Protein AF-A0A1A8BIR7-F1 (afdb_monomer_lite)

Secondary structure (DSSP, 8-state):
-HHHHH-SSS--STTHHHHHHHIIIIISPPPTTS-HHHHHHHHHHHHHHHHHH--HHHHHHHHHHHHT-TTTTTTTS-TTTHHHHHHHHHHHHHHHHHHHTTS---------PPP-----HHHHHHHHS---------HHHHHHHHHHHHTTSPPPPTTS-HHHHHHHHTTT-TTGGG-

InterPro domains:
  IPR012337 Ribonuclease H-like superfamily [SSF53098] (5-177)
  IPR052717 Vacuolar processing and transposase activity regulators [PTHR46169] (2-178)

pLDDT: mean 80.42, std 17.2, range [31.8, 95.0]

Foldseek 3Di:
DCVQQPDPPADNLLCLLVVLVCLVPPVLPDDPPDDPVSVVVSVVVNVVSCVVQVDPVSLLVNCLSNCLQLQHNCPRPDPVCNVVSLVVLLVVLVVLVVVVVVPPDDDDDDDDDDDDDDDDPVVVCVVPDDPPPPPPDDPSVVLVVLSVVSSPDHRDDPPDGSLVVLVVCCVSRVSSSSD

Organism: Nothobranchius kadleci (NCBI:txid1051664)

Sequence (179 aa):
FTDALSGESYVSVSCIKPVLHLFKTSLLLPEEEDLELTKTIKANIMRYLESKYCDLEKEELLDMATLLDPRFHTTYIDASKLEVVKKRAVSEISALCNSTTEEAGPSAVQENTPPKKKMTLGAFFKKSAPSTMLHPQSEKTKIETELATYLLIPDIEPDTDPLEWWKLHQPNFPRLSLL

Radius of gyration: 23.3 Å; chains: 1; bounding box: 59×42×69 Å

Structure (mmCIF, N/CA/C/O backbone):
data_AF-A0A1A8BIR7-F1
#
_entry.id   AF-A0A1A8BIR7-F1
#
loop_
_atom_site.group_PDB
_atom_site.id
_atom_site.type_symbol
_atom_site.label_atom_id
_atom_site.label_alt_id
_atom_site.label_comp_id
_atom_site.label_asym_id
_atom_site.label_entity_id
_atom_site.label_seq_id
_atom_site.pdbx_PDB_ins_code
_atom_site.Cartn_x
_atom_site.Cartn_y
_atom_site.Cartn_z
_atom_site.occupancy
_atom_site.B_iso_or_equiv
_atom_site.auth_seq_id
_atom_site.auth_comp_id
_atom_site.auth_asym_id
_atom_site.auth_atom_id
_atom_site.pdbx_PDB_model_num
ATOM 1 N N . PHE A 1 1 ? -7.927 -12.612 11.962 1.00 54.22 1 PHE A N 1
ATOM 2 C CA . PHE A 1 1 ? -7.306 -11.295 11.697 1.00 54.22 1 PHE A CA 1
ATOM 3 C C . PHE A 1 1 ? -5.855 -11.263 12.159 1.00 54.22 1 PHE A C 1
ATOM 5 O O . PHE A 1 1 ? -4.993 -10.969 11.350 1.00 54.22 1 PHE A O 1
ATOM 12 N N . THR A 1 2 ? -5.566 -11.614 13.418 1.00 62.00 2 THR A N 1
ATOM 13 C CA . THR A 1 2 ? -4.187 -11.743 13.923 1.00 62.00 2 THR A CA 1
ATOM 14 C C . THR A 1 2 ? -3.410 -12.827 13.189 1.00 62.00 2 THR A C 1
ATOM 16 O O . THR A 1 2 ? -2.327 -12.538 12.708 1.00 62.00 2 THR A O 1
ATOM 19 N N . ASP A 1 3 ? -4.005 -14.004 12.976 1.00 66.06 3 ASP A N 1
ATOM 20 C CA . ASP A 1 3 ? -3.345 -15.090 12.237 1.00 66.06 3 ASP A CA 1
ATOM 21 C C . ASP A 1 3 ? -2.984 -14.644 10.823 1.00 66.06 3 ASP A C 1
ATOM 23 O O . ASP A 1 3 ? -1.844 -14.806 10.418 1.00 66.06 3 ASP A O 1
ATOM 27 N N . ALA A 1 4 ? -3.915 -13.949 10.155 1.00 62.03 4 ALA A N 1
ATOM 28 C CA . ALA A 1 4 ? -3.742 -13.344 8.837 1.00 62.03 4 ALA A CA 1
ATOM 29 C C . ALA A 1 4 ? -2.711 -12.195 8.794 1.00 62.03 4 ALA A C 1
ATOM 31 O O . ALA A 1 4 ? -2.244 -11.866 7.719 1.00 62.03 4 ALA A O 1
ATOM 32 N N . LEU A 1 5 ? -2.295 -11.602 9.915 1.00 62.22 5 LEU A N 1
ATOM 33 C CA . LEU A 1 5 ? -1.220 -10.593 9.959 1.00 62.22 5 LEU A CA 1
ATOM 34 C C . LEU A 1 5 ? 0.091 -11.144 10.545 1.00 62.22 5 LEU A C 1
ATOM 36 O O . LEU A 1 5 ? 1.115 -10.473 10.476 1.00 62.22 5 LEU A O 1
ATOM 40 N N . SER A 1 6 ? 0.061 -12.338 11.140 1.00 67.19 6 SER A N 1
ATOM 41 C CA . SER A 1 6 ? 1.196 -12.979 11.819 1.00 67.19 6 SER A CA 1
ATOM 42 C C . SER A 1 6 ? 1.789 -14.162 11.052 1.00 67.19 6 SER A C 1
ATOM 44 O O . SER A 1 6 ? 2.752 -14.759 11.525 1.00 67.19 6 SER A O 1
ATOM 46 N N . GLY A 1 7 ? 1.244 -14.509 9.886 1.00 60.28 7 GLY A N 1
ATOM 47 C CA . GLY A 1 7 ? 1.852 -15.483 8.990 1.00 60.28 7 GLY A CA 1
ATOM 48 C C . GLY A 1 7 ? 3.116 -14.947 8.318 1.00 60.28 7 GLY A C 1
ATOM 49 O O . GLY A 1 7 ? 3.174 -13.797 7.887 1.00 60.28 7 GLY A O 1
ATOM 50 N N . GLU A 1 8 ? 4.121 -15.814 8.223 1.00 64.25 8 GLU A N 1
ATOM 51 C CA . GLU A 1 8 ? 5.370 -15.592 7.480 1.00 64.25 8 GLU A CA 1
ATOM 52 C C . GLU A 1 8 ? 5.302 -16.120 6.035 1.00 64.25 8 GLU A C 1
ATOM 54 O O . GLU A 1 8 ? 6.197 -15.869 5.234 1.00 64.25 8 GLU A O 1
ATOM 59 N N . SER A 1 9 ? 4.238 -16.856 5.694 1.00 62.56 9 SER A N 1
ATOM 60 C CA . SER A 1 9 ? 4.058 -17.513 4.395 1.00 62.56 9 SER A CA 1
ATOM 61 C C . SER A 1 9 ? 3.421 -16.631 3.318 1.00 62.56 9 SER A C 1
ATOM 63 O O . SER A 1 9 ? 3.275 -17.085 2.187 1.00 62.56 9 SER A O 1
ATOM 65 N N . TYR A 1 10 ? 3.029 -15.400 3.645 1.00 66.00 10 TYR A N 1
ATOM 66 C CA . TYR A 1 10 ? 2.422 -14.446 2.714 1.00 66.00 10 TYR A CA 1
ATOM 67 C C . TYR A 1 10 ? 2.732 -13.003 3.148 1.00 66.00 10 TYR A C 1
ATOM 69 O O . TYR A 1 10 ? 3.116 -12.742 4.290 1.00 66.00 10 TYR A O 1
ATOM 77 N N . VAL A 1 11 ? 2.567 -12.042 2.237 1.00 73.38 11 VAL A N 1
ATOM 78 C CA . VAL A 1 11 ? 2.920 -10.634 2.487 1.00 73.38 11 VAL A CA 1
ATOM 79 C C . VAL A 1 11 ? 1.912 -9.978 3.433 1.00 73.38 11 VAL A C 1
ATOM 81 O O . VAL A 1 11 ? 0.746 -9.785 3.088 1.00 73.38 11 VAL A O 1
ATOM 84 N N . SER A 1 12 ? 2.376 -9.617 4.631 1.00 80.38 12 SER A N 1
ATOM 85 C CA . SER A 1 12 ? 1.551 -9.029 5.697 1.00 80.38 12 SER A CA 1
ATOM 86 C C . SER A 1 12 ? 1.773 -7.526 5.903 1.00 80.38 12 SER A C 1
ATOM 88 O O . SER A 1 12 ? 0.871 -6.834 6.375 1.00 80.38 12 SER A O 1
ATOM 90 N N . VAL A 1 13 ? 2.943 -6.995 5.528 1.00 87.69 13 VAL A N 1
ATOM 91 C CA . VAL A 1 13 ? 3.321 -5.594 5.793 1.00 87.69 13 VAL A CA 1
ATOM 92 C C . VAL A 1 13 ? 2.475 -4.606 4.982 1.00 87.69 13 VAL A C 1
ATOM 94 O O . VAL A 1 13 ? 1.995 -3.617 5.536 1.00 87.69 13 VAL A O 1
ATOM 97 N N . SER A 1 14 ? 2.220 -4.893 3.704 1.00 89.88 14 SER A N 1
ATOM 98 C CA . SER A 1 14 ? 1.383 -4.063 2.824 1.00 89.88 14 SER A CA 1
ATOM 99 C C . SER A 1 14 ? -0.081 -3.990 3.276 1.00 89.88 14 SER A C 1
ATOM 101 O O . SER A 1 14 ? -0.755 -2.989 3.046 1.00 89.88 14 SER A O 1
ATOM 103 N N . CYS A 1 15 ? -0.572 -5.007 3.992 1.00 89.06 15 CYS A N 1
ATOM 104 C CA . CYS A 1 15 ? -1.937 -5.053 4.516 1.00 89.06 15 CYS A CA 1
ATOM 105 C C . CYS A 1 15 ? -2.160 -4.106 5.706 1.00 89.06 15 CYS A C 1
ATOM 107 O O . CYS A 1 15 ? -3.304 -3.818 6.056 1.00 89.06 15 CYS A O 1
ATOM 109 N N . ILE A 1 16 ? -1.098 -3.597 6.342 1.00 90.19 16 ILE A N 1
ATOM 110 C CA . ILE A 1 16 ? -1.221 -2.787 7.561 1.00 90.19 16 ILE A CA 1
ATOM 111 C C . ILE A 1 16 ? -1.977 -1.479 7.288 1.00 90.19 16 ILE A C 1
ATOM 113 O O . ILE A 1 16 ? -2.861 -1.131 8.071 1.00 90.19 16 ILE A O 1
ATOM 117 N N . LYS A 1 17 ? -1.702 -0.764 6.186 1.00 91.25 17 LYS A N 1
ATOM 118 C CA . LYS A 1 17 ? -2.423 0.486 5.869 1.00 91.25 17 LYS A CA 1
ATOM 119 C C . LYS A 1 17 ? -3.909 0.262 5.554 1.00 91.25 17 LYS A C 1
ATOM 121 O O . LYS A 1 17 ? -4.718 0.962 6.167 1.00 91.25 17 LYS A O 1
ATOM 126 N N . PRO A 1 18 ? -4.300 -0.702 4.694 1.00 90.69 18 PRO A N 1
ATOM 127 C CA . PRO A 1 18 ? -5.703 -1.070 4.509 1.00 90.69 18 PRO A CA 1
ATOM 128 C C . PRO A 1 18 ? -6.415 -1.407 5.824 1.00 90.69 18 PRO A C 1
ATOM 130 O O . PRO A 1 18 ? -7.524 -0.937 6.069 1.00 90.69 18 PRO A O 1
ATOM 133 N N . VAL A 1 19 ? -5.766 -2.171 6.710 1.00 90.00 19 VAL A N 1
ATOM 134 C CA . VAL A 1 19 ? -6.339 -2.555 8.010 1.00 90.00 19 VAL A CA 1
ATOM 135 C C . VAL A 1 19 ? -6.505 -1.349 8.928 1.00 90.00 19 VAL A C 1
ATOM 137 O O . VAL A 1 19 ? -7.562 -1.182 9.537 1.00 90.00 19 VAL A O 1
ATOM 140 N N . LEU A 1 20 ? -5.492 -0.483 9.013 1.00 89.88 20 LEU A N 1
ATOM 141 C CA . LEU A 1 20 ? -5.595 0.760 9.773 1.00 89.88 20 LEU A CA 1
ATOM 142 C C . LEU A 1 20 ? -6.729 1.625 9.230 1.00 89.88 20 LEU A C 1
ATOM 144 O O . LEU A 1 20 ? -7.529 2.115 10.021 1.00 89.88 20 LEU A O 1
ATOM 148 N N . HIS A 1 21 ? -6.838 1.769 7.907 1.00 90.81 21 HIS A N 1
ATOM 149 C CA . HIS A 1 21 ? -7.928 2.497 7.266 1.00 90.81 21 HIS A CA 1
ATOM 150 C C . HIS A 1 21 ? -9.296 1.908 7.632 1.00 90.81 21 HIS A C 1
ATOM 152 O O . HIS A 1 21 ? -10.154 2.651 8.096 1.00 90.81 21 HIS A O 1
ATOM 158 N N . LEU A 1 22 ? -9.474 0.587 7.520 1.00 90.38 22 LEU A N 1
ATOM 159 C CA . LEU A 1 22 ? -10.709 -0.113 7.895 1.00 90.38 22 LEU A CA 1
ATOM 160 C C . LEU A 1 22 ? -11.092 0.128 9.363 1.00 90.38 22 LEU A C 1
ATOM 162 O O . LEU A 1 22 ? -12.265 0.327 9.690 1.00 90.38 22 LEU A O 1
ATOM 166 N N . PHE A 1 23 ? -10.104 0.135 10.259 1.00 88.88 23 PHE A N 1
ATOM 167 C CA . PHE A 1 23 ? -10.320 0.476 11.661 1.00 88.88 23 PHE A CA 1
ATOM 168 C C . PHE A 1 23 ? -10.747 1.933 11.830 1.00 88.88 23 PHE A C 1
ATOM 170 O O . PHE A 1 23 ? -11.691 2.181 12.576 1.00 88.88 23 PHE A O 1
ATOM 177 N N . LYS A 1 24 ? -10.129 2.878 11.106 1.00 87.31 24 LYS A N 1
ATOM 178 C CA . LYS A 1 24 ? -10.490 4.304 11.174 1.00 87.31 24 LYS A CA 1
ATOM 179 C C . LYS A 1 24 ? -11.909 4.576 10.664 1.00 87.31 24 LYS A C 1
ATOM 181 O O . LYS A 1 24 ? -12.597 5.416 11.234 1.00 87.31 24 LYS A O 1
ATOM 186 N N . THR A 1 25 ? -12.313 3.936 9.565 1.00 87.06 25 THR A N 1
ATOM 187 C CA . THR A 1 25 ? -13.509 4.333 8.799 1.00 87.06 25 THR A CA 1
ATOM 188 C C . THR A 1 25 ? -14.742 3.488 9.064 1.00 87.06 25 THR A C 1
ATOM 190 O O . THR A 1 25 ? -15.844 3.946 8.780 1.00 87.06 25 THR A O 1
ATOM 193 N N . SER A 1 26 ? -14.584 2.278 9.599 1.00 85.75 26 SER A N 1
ATOM 194 C CA . SER A 1 26 ? -15.706 1.365 9.813 1.00 85.75 26 SER A CA 1
ATOM 195 C C . SER A 1 26 ? -15.709 0.784 11.223 1.00 85.75 26 SER A C 1
ATOM 197 O O . SER A 1 26 ? -16.631 1.041 11.987 1.00 85.75 26 SER A O 1
ATOM 199 N N . LEU A 1 27 ? -14.671 0.040 11.615 1.00 86.00 27 LEU A N 1
ATOM 200 C CA . LEU A 1 27 ? -14.763 -0.807 12.814 1.00 86.00 27 LEU A CA 1
ATOM 201 C C . LEU A 1 27 ? -14.652 -0.043 14.143 1.00 86.00 27 LEU A C 1
ATOM 203 O O . LEU A 1 27 ? -15.295 -0.420 15.123 1.00 86.00 27 LEU A O 1
ATOM 207 N N . LEU A 1 28 ? -13.829 1.008 14.201 1.00 85.38 28 LEU A N 1
ATOM 208 C CA . LEU A 1 28 ? -13.633 1.821 15.409 1.00 85.38 28 LEU A CA 1
ATOM 209 C C . LEU A 1 28 ? -14.260 3.211 15.291 1.00 85.38 28 LEU A C 1
ATOM 211 O O . LEU A 1 28 ? -14.032 4.045 16.168 1.00 85.38 28 LEU A O 1
ATOM 215 N N . LEU A 1 29 ? -15.056 3.460 14.249 1.00 84.69 29 LEU A N 1
ATOM 216 C CA . LEU A 1 29 ? -15.827 4.689 14.153 1.00 84.69 29 LEU A CA 1
ATOM 217 C C . LEU A 1 29 ? -16.918 4.659 15.242 1.00 84.69 29 LEU A C 1
ATOM 219 O O . LEU A 1 29 ? -17.675 3.684 15.314 1.00 84.69 29 LEU A O 1
ATOM 223 N N . PRO A 1 30 ? -16.971 5.652 16.148 1.00 81.75 30 PRO A N 1
ATOM 224 C CA . PRO A 1 30 ? -18.053 5.749 17.119 1.00 81.75 30 PRO A CA 1
ATOM 225 C C . PRO A 1 30 ? -19.374 6.018 16.392 1.00 81.75 30 PRO A C 1
ATOM 227 O O . PRO A 1 30 ? -19.473 6.991 15.648 1.00 81.75 30 PRO A O 1
ATOM 230 N N . GLU A 1 31 ? -20.370 5.168 16.613 1.00 84.56 31 GLU A N 1
ATOM 231 C CA . GLU A 1 31 ? -21.720 5.321 16.061 1.00 84.56 31 GLU A CA 1
ATOM 232 C C . GLU A 1 31 ? -22.621 6.039 17.078 1.00 84.56 31 GLU A C 1
ATOM 234 O O . GLU A 1 31 ? -22.313 6.084 18.276 1.00 84.56 31 GLU A O 1
ATOM 239 N N . GLU A 1 32 ? -23.725 6.649 16.633 1.00 79.50 32 GLU A N 1
ATOM 240 C CA . GLU A 1 32 ? -24.620 7.365 17.557 1.00 79.50 32 GLU A CA 1
ATOM 241 C C . GLU A 1 32 ? -25.292 6.407 18.548 1.00 79.50 32 GLU A C 1
ATOM 243 O O . GLU A 1 32 ? -25.491 6.760 19.713 1.00 79.50 32 GLU A O 1
ATOM 248 N N . GLU A 1 33 ? -25.553 5.175 18.111 1.00 85.31 33 GLU A N 1
ATOM 249 C CA . GLU A 1 33 ? -26.151 4.098 18.895 1.00 85.31 33 GLU A CA 1
ATOM 250 C C . GLU A 1 33 ? -25.186 3.471 19.916 1.00 85.31 33 GLU A C 1
ATOM 252 O O . GLU A 1 33 ? -25.615 2.709 20.789 1.00 85.31 33 GLU A O 1
ATOM 257 N N . ASP A 1 34 ? -23.887 3.779 19.842 1.00 85.38 34 ASP A N 1
ATOM 258 C CA . ASP A 1 34 ? -22.906 3.231 20.772 1.00 85.38 34 ASP A CA 1
ATOM 259 C C . ASP A 1 34 ? -23.114 3.766 22.195 1.00 85.38 34 ASP A C 1
ATOM 261 O O . ASP A 1 34 ? -23.244 4.970 22.439 1.00 85.38 34 ASP A O 1
ATOM 265 N N . LEU A 1 35 ? -23.008 2.868 23.179 1.00 88.50 35 LEU A N 1
ATOM 266 C CA . LEU A 1 35 ? -22.864 3.266 24.576 1.00 88.50 35 LEU A CA 1
ATOM 267 C C . LEU A 1 35 ? -21.564 4.064 24.764 1.00 88.50 35 LEU A C 1
ATOM 269 O O . LEU A 1 35 ? -20.541 3.767 24.146 1.00 88.50 35 LEU A O 1
ATOM 273 N N . GLU A 1 36 ? -21.558 5.005 25.710 1.00 88.69 36 GLU A N 1
ATOM 274 C CA . GLU A 1 36 ? -20.377 5.828 26.026 1.00 88.69 36 GLU A CA 1
ATOM 275 C C . GLU A 1 36 ? -19.125 4.994 26.345 1.00 88.69 36 GLU A C 1
ATOM 277 O O . GLU A 1 36 ? -18.005 5.352 25.968 1.00 88.69 36 GLU A O 1
ATOM 282 N N . LEU A 1 37 ? -19.305 3.831 26.981 1.00 90.62 37 LEU A N 1
ATOM 283 C 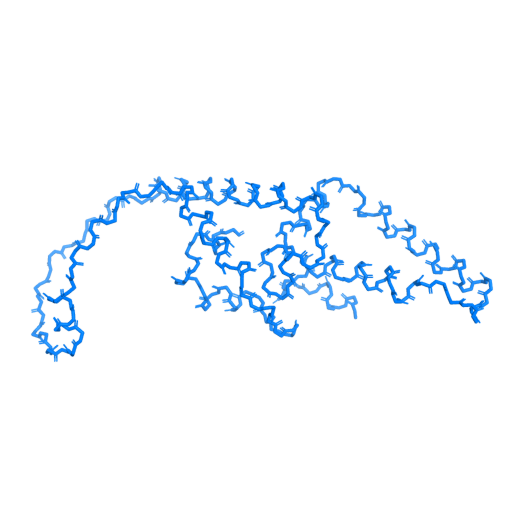CA . LEU A 1 37 ? -18.215 2.885 27.211 1.00 90.62 37 LEU A CA 1
ATOM 284 C C . LEU A 1 37 ? -17.642 2.345 25.890 1.00 90.62 37 LEU A C 1
ATOM 286 O O . LEU A 1 37 ? -16.424 2.313 25.725 1.00 90.62 37 LEU A O 1
ATOM 290 N N . THR A 1 38 ? -18.499 1.964 24.941 1.00 88.94 38 THR A N 1
ATOM 291 C CA . THR A 1 38 ? -18.094 1.461 23.620 1.00 88.94 38 THR A CA 1
ATOM 292 C C . THR A 1 38 ? -17.339 2.529 22.838 1.00 88.94 38 THR A C 1
ATOM 294 O O . THR A 1 38 ? -16.255 2.246 22.326 1.00 88.94 38 THR A O 1
ATOM 297 N N . LYS A 1 39 ? -17.831 3.776 22.828 1.00 89.81 39 LYS A N 1
ATOM 298 C CA . LYS A 1 39 ? -17.132 4.912 22.200 1.00 89.81 39 LYS A CA 1
ATOM 299 C C . LYS A 1 39 ? -15.753 5.132 22.815 1.00 89.81 39 LYS A C 1
ATOM 301 O O . LYS A 1 39 ? -14.770 5.313 22.100 1.00 89.81 39 LYS A O 1
ATOM 306 N N . THR A 1 40 ? -15.662 5.049 24.143 1.00 91.06 40 THR A N 1
ATOM 307 C CA . THR A 1 40 ? -14.398 5.198 24.875 1.00 91.06 40 THR A CA 1
ATOM 308 C C . THR A 1 40 ? -13.408 4.087 24.520 1.00 91.06 40 THR A C 1
ATOM 310 O O . THR A 1 40 ? -12.234 4.363 24.272 1.00 91.06 40 THR A O 1
ATOM 313 N N . ILE A 1 41 ? -13.864 2.833 24.454 1.00 91.19 41 ILE A N 1
ATOM 314 C CA . ILE A 1 41 ? -13.029 1.689 24.063 1.00 91.19 41 ILE A CA 1
ATOM 315 C C . ILE A 1 41 ? -12.551 1.849 22.615 1.00 91.19 41 ILE A C 1
ATOM 317 O O . ILE A 1 41 ? -11.344 1.771 22.379 1.00 91.19 41 ILE A O 1
ATOM 321 N N . LYS A 1 42 ? -13.459 2.142 21.671 1.00 91.31 42 LYS A N 1
ATOM 322 C CA . LYS A 1 42 ? -13.129 2.394 20.258 1.00 91.31 42 LYS A CA 1
ATOM 323 C C . LYS A 1 42 ? -12.060 3.488 20.129 1.00 91.31 42 LYS A C 1
ATOM 325 O O . LYS A 1 42 ? -11.015 3.259 19.521 1.00 91.31 42 LYS A O 1
ATOM 330 N N . ALA A 1 43 ? -12.250 4.627 20.800 1.00 89.06 43 ALA A N 1
ATOM 331 C CA . ALA A 1 43 ? -11.299 5.740 20.796 1.00 89.06 43 ALA A CA 1
ATOM 332 C C . ALA A 1 43 ? -9.938 5.382 21.421 1.00 89.06 43 ALA A C 1
ATOM 334 O O . ALA A 1 43 ? -8.894 5.827 20.942 1.00 89.06 43 ALA A O 1
ATOM 335 N N . ASN A 1 44 ? -9.919 4.575 22.484 1.00 91.38 44 ASN A N 1
ATOM 336 C CA . ASN A 1 44 ? -8.677 4.149 23.130 1.00 91.38 44 ASN A CA 1
ATOM 337 C C . ASN A 1 44 ? -7.865 3.196 22.247 1.00 91.38 44 ASN A C 1
ATOM 339 O O . ASN A 1 44 ? -6.653 3.377 22.124 1.00 91.38 44 ASN A O 1
ATOM 343 N N . ILE A 1 45 ? -8.525 2.221 21.611 1.00 90.62 45 ILE A N 1
ATOM 344 C CA . ILE A 1 45 ? -7.882 1.314 20.650 1.00 90.62 45 ILE A CA 1
ATOM 345 C C . ILE A 1 45 ? -7.318 2.126 19.485 1.00 90.62 45 ILE A C 1
ATOM 347 O O . ILE A 1 45 ? -6.164 1.944 19.103 1.00 90.62 45 ILE A O 1
ATOM 351 N N . MET A 1 46 ? -8.108 3.066 18.969 1.00 88.75 46 MET A N 1
ATOM 352 C CA . MET A 1 46 ? -7.710 3.908 17.852 1.00 88.75 46 MET A CA 1
ATOM 353 C C . MET A 1 46 ? -6.465 4.745 18.173 1.00 88.75 46 MET A C 1
ATOM 355 O O . MET A 1 46 ? -5.479 4.709 17.438 1.00 88.75 46 MET A O 1
ATOM 359 N N . ARG A 1 47 ? -6.458 5.409 19.333 1.00 89.50 47 ARG A N 1
ATOM 360 C CA . ARG A 1 47 ? -5.312 6.196 19.810 1.00 89.50 47 ARG A CA 1
ATOM 361 C C . ARG A 1 47 ? -4.059 5.342 19.985 1.00 89.50 47 ARG A C 1
ATOM 363 O O . ARG A 1 47 ? -2.964 5.780 19.643 1.00 89.50 47 ARG A O 1
ATOM 370 N N . TYR A 1 48 ? -4.212 4.123 20.505 1.00 91.19 48 TYR A N 1
ATOM 371 C CA . TYR A 1 48 ? -3.099 3.186 20.642 1.00 91.19 48 TYR A CA 1
ATOM 372 C C . TYR A 1 48 ? -2.503 2.825 19.277 1.00 91.19 48 TYR A C 1
ATOM 374 O O . TYR A 1 48 ? -1.287 2.894 19.103 1.00 91.19 48 TYR A O 1
ATOM 382 N N . LEU A 1 49 ? -3.344 2.493 18.297 1.00 88.19 49 LEU A N 1
ATOM 383 C CA . LEU A 1 49 ? -2.894 2.154 16.948 1.00 88.19 49 LEU A CA 1
ATOM 384 C C . LEU A 1 49 ? -2.179 3.328 16.281 1.00 88.19 49 LEU A C 1
ATOM 386 O O . LEU A 1 49 ? -1.075 3.153 15.773 1.00 88.19 49 LEU A O 1
ATOM 390 N N . GLU A 1 50 ? -2.747 4.529 16.344 1.00 87.50 50 GLU A N 1
ATOM 391 C CA . GLU A 1 50 ? -2.100 5.723 15.796 1.00 87.50 50 GLU A CA 1
ATOM 392 C C . GLU A 1 50 ? -0.748 5.988 16.455 1.00 87.50 50 GLU A C 1
ATOM 394 O O . GLU A 1 50 ? 0.228 6.215 15.750 1.00 87.50 50 GLU A O 1
ATOM 399 N N . SER A 1 51 ? -0.646 5.848 17.780 1.00 89.12 51 SER A N 1
ATOM 400 C CA . SER A 1 51 ? 0.633 6.002 18.487 1.00 89.12 51 SER A CA 1
ATOM 401 C C . SER A 1 51 ? 1.675 4.940 18.123 1.00 89.12 51 SER A C 1
ATOM 403 O O . SER A 1 51 ? 2.871 5.171 18.251 1.00 89.12 51 SER A O 1
ATOM 405 N N . LYS A 1 52 ? 1.248 3.756 17.670 1.00 88.44 52 LYS A N 1
ATOM 406 C CA . LYS A 1 52 ? 2.155 2.651 17.330 1.00 88.44 52 LYS A CA 1
ATOM 407 C C . LYS A 1 52 ? 2.758 2.801 15.931 1.00 88.44 52 LYS A C 1
ATOM 409 O O . LYS A 1 52 ? 3.881 2.337 15.696 1.00 88.44 52 LYS A O 1
ATOM 414 N N . TYR A 1 53 ? 2.004 3.429 15.028 1.00 85.44 53 TYR A N 1
ATOM 415 C CA . TYR A 1 53 ? 2.333 3.606 13.613 1.00 85.44 53 TYR A CA 1
ATOM 416 C C . TYR A 1 53 ? 2.582 5.075 13.218 1.00 85.44 53 TYR A C 1
ATOM 418 O O . TYR A 1 53 ? 2.638 5.367 12.030 1.00 85.44 53 TYR A O 1
ATOM 426 N N . CYS A 1 54 ? 2.742 5.996 14.177 1.00 83.38 54 CYS A N 1
ATOM 427 C CA . CYS A 1 54 ? 3.033 7.410 13.897 1.00 83.38 54 CYS A CA 1
ATOM 428 C C . CYS A 1 54 ? 4.497 7.699 13.539 1.00 83.38 54 CYS A C 1
ATOM 430 O O . CYS A 1 54 ? 4.820 8.829 13.178 1.00 83.38 54 CYS A O 1
ATOM 432 N N . ASP A 1 55 ? 5.390 6.720 13.690 1.00 90.69 55 ASP A N 1
ATOM 433 C CA . ASP A 1 55 ? 6.813 6.913 13.413 1.00 90.69 55 ASP A CA 1
ATOM 434 C C . ASP A 1 55 ? 7.055 7.053 11.911 1.00 90.69 55 ASP A C 1
ATOM 436 O O . ASP A 1 55 ? 6.603 6.214 11.129 1.00 90.69 55 ASP A O 1
ATOM 440 N N . LEU A 1 56 ? 7.832 8.069 11.527 1.00 87.00 56 LEU A N 1
ATOM 441 C CA . LEU A 1 56 ? 8.115 8.380 10.125 1.00 87.00 56 LEU A CA 1
ATOM 442 C C . LEU A 1 56 ? 8.711 7.180 9.376 1.00 87.00 56 LEU A C 1
ATOM 444 O O . LEU A 1 56 ? 8.239 6.840 8.301 1.00 87.00 56 LEU A O 1
ATOM 448 N N . GLU A 1 57 ? 9.687 6.487 9.967 1.00 88.56 57 GLU A N 1
ATOM 449 C CA . GLU A 1 57 ? 10.327 5.318 9.343 1.00 88.56 57 GLU A CA 1
ATOM 450 C C . GLU A 1 57 ? 9.330 4.190 9.049 1.00 88.56 57 GLU A C 1
ATOM 452 O O . GLU A 1 57 ? 9.384 3.557 7.994 1.00 88.56 57 GLU A O 1
ATOM 457 N N . LYS A 1 58 ? 8.392 3.944 9.974 1.00 88.31 58 LYS A N 1
ATOM 458 C CA . LYS A 1 58 ? 7.345 2.935 9.784 1.00 88.31 58 LYS A CA 1
ATOM 459 C C . LYS A 1 58 ? 6.376 3.387 8.712 1.00 88.31 58 LYS A C 1
ATOM 461 O O . LYS A 1 58 ? 6.003 2.588 7.868 1.00 88.31 58 LYS A O 1
ATOM 466 N N . GLU A 1 59 ? 5.963 4.646 8.749 1.00 89.50 59 GLU A N 1
ATOM 467 C CA . GLU A 1 59 ? 5.031 5.184 7.770 1.00 89.50 59 GLU A CA 1
ATOM 468 C C . GLU A 1 59 ? 5.603 5.103 6.353 1.00 89.50 59 GLU A C 1
ATOM 470 O O . GLU A 1 59 ? 4.929 4.603 5.458 1.00 89.50 59 GLU A O 1
ATOM 475 N N . GLU A 1 60 ? 6.866 5.482 6.168 1.00 91.12 60 GLU A N 1
ATOM 476 C CA . GLU A 1 60 ? 7.531 5.387 4.873 1.00 91.12 60 GLU A CA 1
ATOM 477 C C . GLU A 1 6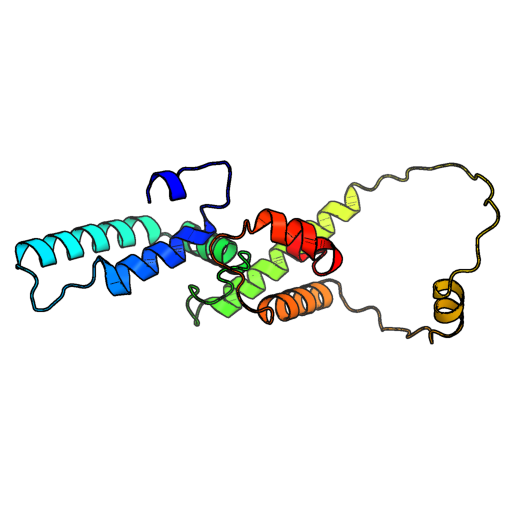0 ? 7.701 3.934 4.399 1.00 91.12 60 GLU A C 1
ATOM 479 O O . GLU A 1 60 ? 7.491 3.643 3.221 1.00 91.12 60 GLU A O 1
ATOM 484 N N . LEU A 1 61 ? 8.051 3.007 5.302 1.00 92.38 61 LEU A N 1
ATOM 485 C CA . LEU A 1 61 ? 8.116 1.576 4.989 1.00 92.38 61 LEU A CA 1
ATOM 486 C C . LEU A 1 61 ? 6.745 1.045 4.552 1.00 92.38 61 LEU A C 1
ATOM 488 O O . LEU A 1 61 ? 6.642 0.313 3.570 1.00 92.38 61 LEU A O 1
ATOM 492 N N . LEU A 1 62 ? 5.689 1.414 5.279 1.00 92.88 62 LEU A N 1
ATOM 493 C CA . LEU A 1 62 ? 4.321 1.004 4.983 1.00 92.88 62 LEU A CA 1
ATOM 494 C C . LEU A 1 62 ? 3.818 1.611 3.671 1.00 92.88 62 LEU A C 1
ATOM 496 O O . LEU A 1 62 ? 3.118 0.929 2.926 1.00 92.88 62 LEU A O 1
ATOM 500 N N . ASP A 1 63 ? 4.174 2.859 3.374 1.00 93.88 63 ASP A N 1
ATOM 501 C CA . ASP A 1 63 ? 3.872 3.517 2.102 1.00 93.88 63 ASP A CA 1
ATOM 502 C C . ASP A 1 63 ? 4.517 2.778 0.930 1.00 93.88 63 ASP A C 1
ATOM 504 O O . ASP A 1 63 ? 3.838 2.466 -0.046 1.00 93.88 63 ASP A O 1
ATOM 508 N N . MET A 1 64 ? 5.803 2.441 1.051 1.00 94.12 64 MET A N 1
ATOM 509 C CA . MET A 1 64 ? 6.528 1.673 0.039 1.00 94.12 64 MET A CA 1
ATOM 510 C C . MET A 1 64 ? 5.937 0.270 -0.145 1.00 94.12 64 MET A C 1
ATOM 512 O O . MET A 1 64 ? 5.650 -0.130 -1.271 1.00 94.12 64 MET A O 1
ATOM 516 N N . ALA A 1 65 ? 5.680 -0.452 0.949 1.00 93.25 65 ALA A N 1
ATOM 517 C CA . ALA A 1 65 ? 5.087 -1.787 0.896 1.00 93.25 65 ALA A CA 1
ATOM 518 C C . ALA A 1 65 ? 3.674 -1.777 0.291 1.00 93.25 65 ALA A C 1
ATOM 520 O O . ALA A 1 65 ? 3.318 -2.685 -0.450 1.00 93.25 65 ALA A O 1
ATOM 521 N N . THR A 1 66 ? 2.869 -0.752 0.591 1.00 93.75 66 THR A N 1
ATOM 522 C CA . THR A 1 66 ? 1.522 -0.597 0.018 1.00 93.75 66 THR A CA 1
ATOM 523 C C . THR A 1 66 ? 1.595 -0.262 -1.471 1.00 93.75 66 THR A C 1
ATOM 525 O O . THR A 1 66 ? 0.846 -0.841 -2.251 1.00 93.75 66 THR A O 1
ATOM 528 N N . LEU A 1 67 ? 2.521 0.620 -1.874 1.00 94.50 67 LEU A N 1
ATOM 529 C CA . LEU A 1 67 ? 2.711 1.008 -3.275 1.00 94.50 67 LEU A CA 1
ATOM 530 C C . LEU A 1 67 ? 3.016 -0.206 -4.159 1.00 94.50 67 LEU A C 1
ATOM 532 O O . LEU A 1 67 ? 2.465 -0.329 -5.250 1.00 94.50 67 LEU A O 1
ATOM 536 N N . LEU A 1 68 ? 3.890 -1.094 -3.685 1.00 93.38 68 LEU A N 1
ATOM 537 C CA . LEU A 1 68 ? 4.342 -2.286 -4.410 1.00 93.38 68 LEU A CA 1
ATOM 538 C C . LEU A 1 68 ? 3.390 -3.478 -4.286 1.00 93.38 68 LE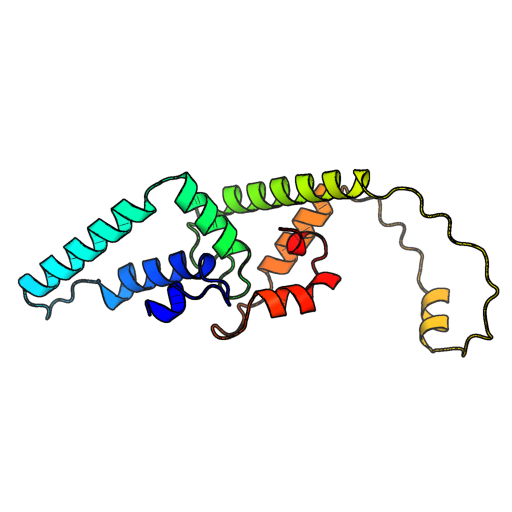U A C 1
ATOM 540 O O . LEU A 1 68 ? 3.649 -4.527 -4.872 1.00 93.38 68 LEU A O 1
ATOM 544 N N . ASP A 1 69 ? 2.297 -3.346 -3.536 1.00 94.19 69 ASP A N 1
ATOM 545 C CA . ASP A 1 69 ? 1.274 -4.377 -3.498 1.00 94.19 69 ASP A CA 1
ATOM 546 C C . ASP A 1 69 ? 0.231 -4.115 -4.599 1.00 94.19 69 ASP A C 1
ATOM 548 O O . ASP A 1 69 ? -0.505 -3.123 -4.514 1.00 94.19 69 ASP A O 1
ATOM 552 N N . PRO A 1 70 ? 0.120 -4.994 -5.612 1.00 91.88 70 PRO A N 1
ATOM 553 C CA . PRO A 1 70 ? -0.818 -4.828 -6.725 1.00 91.88 70 PRO A CA 1
ATOM 554 C C . PRO A 1 70 ? -2.294 -4.876 -6.301 1.00 91.88 70 PRO A C 1
ATOM 556 O O . PRO A 1 70 ? -3.180 -4.604 -7.109 1.00 91.88 70 PRO A O 1
ATOM 559 N N . ARG A 1 71 ? -2.592 -5.245 -5.048 1.00 93.06 71 ARG A N 1
ATOM 560 C CA . ARG A 1 71 ? -3.949 -5.186 -4.484 1.00 93.06 71 ARG A CA 1
ATOM 561 C C . ARG A 1 71 ? -4.344 -3.781 -4.037 1.00 93.06 71 ARG A C 1
ATOM 563 O O . ARG A 1 71 ? -5.527 -3.533 -3.829 1.00 93.06 71 ARG A O 1
ATOM 570 N N . PHE A 1 72 ? -3.373 -2.896 -3.804 1.00 90.81 72 PHE A N 1
ATOM 571 C CA . PHE A 1 72 ? -3.602 -1.622 -3.118 1.00 90.81 72 PHE A CA 1
ATOM 572 C C . PHE A 1 72 ? -3.045 -0.409 -3.856 1.00 90.81 72 PHE A C 1
ATOM 574 O O . PHE A 1 72 ? -3.639 0.666 -3.756 1.00 90.81 72 PHE A O 1
ATOM 581 N N . HIS A 1 73 ? -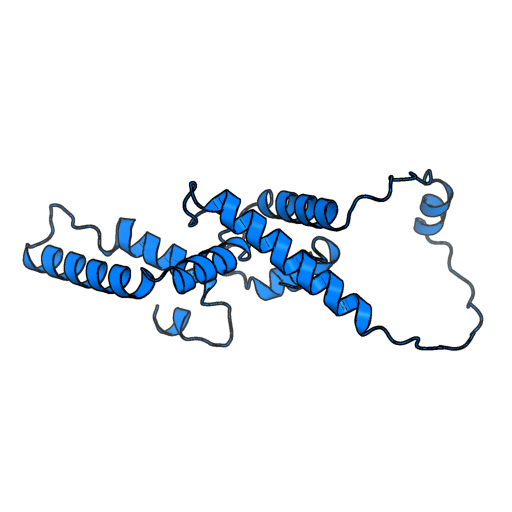1.899 -0.537 -4.530 1.00 90.75 73 HIS A N 1
ATOM 582 C CA . HIS A 1 73 ? -1.216 0.563 -5.210 1.00 90.75 73 HIS A CA 1
ATOM 583 C C . HIS A 1 73 ? -1.161 1.845 -4.349 1.00 90.75 73 HIS A C 1
ATOM 585 O O . HIS A 1 73 ? -0.508 1.914 -3.309 1.00 90.75 73 HIS A O 1
ATOM 591 N N . THR A 1 74 ? -1.870 2.893 -4.772 1.00 91.62 74 THR A N 1
ATOM 592 C CA . THR A 1 74 ? -1.889 4.204 -4.115 1.00 91.62 74 THR A CA 1
ATOM 593 C C . THR A 1 74 ? -3.102 4.414 -3.213 1.00 91.62 74 THR A C 1
ATOM 595 O O . THR A 1 74 ? -3.201 5.459 -2.578 1.00 91.62 74 THR A O 1
ATOM 598 N N . THR A 1 75 ? -4.029 3.455 -3.150 1.00 91.31 75 THR A N 1
ATOM 599 C CA . THR A 1 75 ? -5.364 3.601 -2.542 1.00 91.31 75 THR A CA 1
ATOM 600 C C . THR A 1 75 ? -5.312 3.998 -1.067 1.00 91.31 75 THR A C 1
ATOM 602 O O . THR A 1 75 ? -6.123 4.802 -0.612 1.00 91.31 75 THR A O 1
ATOM 605 N N . TYR A 1 76 ? -4.329 3.490 -0.319 1.00 90.19 76 TYR A N 1
ATOM 606 C CA . TYR A 1 76 ? -4.168 3.776 1.113 1.00 90.19 76 TYR A CA 1
ATOM 607 C C . TYR A 1 76 ? -2.966 4.681 1.421 1.00 90.19 76 TYR A C 1
ATOM 609 O O . TYR A 1 76 ? -2.532 4.767 2.573 1.00 90.19 76 TYR A O 1
ATOM 617 N N . ILE A 1 77 ? -2.410 5.355 0.413 1.00 89.81 77 ILE A N 1
ATOM 618 C CA . ILE A 1 77 ? -1.313 6.320 0.562 1.00 89.81 77 ILE A CA 1
ATOM 619 C C . ILE A 1 77 ? -1.894 7.733 0.570 1.00 89.81 77 ILE A C 1
ATOM 621 O O . ILE A 1 77 ? -2.794 8.056 -0.201 1.00 89.81 77 ILE A O 1
ATOM 625 N N . ASP A 1 78 ? -1.382 8.588 1.455 1.00 88.19 78 ASP A N 1
ATOM 626 C CA . ASP A 1 78 ? -1.812 9.982 1.501 1.00 88.19 78 ASP A CA 1
ATOM 627 C C . ASP A 1 78 ? -1.409 10.705 0.205 1.00 88.19 78 ASP A C 1
ATOM 629 O O . ASP A 1 78 ? -0.257 10.634 -0.235 1.00 88.19 78 ASP A O 1
ATOM 633 N N . ALA A 1 79 ? -2.350 11.432 -0.403 1.00 88.69 79 ALA A N 1
ATOM 634 C CA . ALA A 1 79 ? -2.130 12.123 -1.671 1.00 88.69 79 ALA A CA 1
ATOM 635 C C . ALA A 1 79 ? -0.974 13.141 -1.612 1.00 88.69 79 ALA A C 1
ATOM 637 O O . ALA A 1 79 ? -0.287 13.344 -2.612 1.00 88.69 79 ALA A O 1
ATOM 638 N N . SER A 1 80 ? -0.719 13.750 -0.448 1.00 90.06 80 SER A N 1
ATOM 639 C CA . SER A 1 80 ? 0.404 14.675 -0.245 1.00 90.06 80 SER A CA 1
ATOM 640 C C . SER A 1 80 ? 1.766 13.971 -0.243 1.00 90.06 80 SER A C 1
ATOM 642 O O . SER A 1 80 ? 2.776 14.583 -0.593 1.00 90.06 80 SER A O 1
ATOM 644 N N . LYS A 1 81 ? 1.798 12.678 0.104 1.00 89.38 81 LYS A N 1
ATOM 645 C CA . LYS A 1 81 ? 3.018 11.861 0.191 1.00 89.38 81 LYS A CA 1
ATOM 646 C C . LYS A 1 81 ? 3.287 11.066 -1.074 1.00 89.38 81 LYS A C 1
ATOM 648 O O . LYS A 1 81 ? 4.436 10.725 -1.338 1.00 89.38 81 LYS A O 1
ATOM 653 N N . LEU A 1 82 ? 2.267 10.820 -1.890 1.00 90.56 82 LEU A N 1
ATOM 654 C CA . LEU A 1 82 ? 2.351 9.933 -3.046 1.00 90.56 82 LEU A CA 1
ATOM 655 C C . LEU A 1 82 ? 3.543 10.229 -3.975 1.00 90.56 82 LEU A C 1
ATOM 657 O O . LEU A 1 82 ? 4.278 9.321 -4.357 1.00 90.56 82 LEU A O 1
ATOM 661 N N . GLU A 1 83 ? 3.781 11.497 -4.308 1.00 92.25 83 GLU A N 1
ATOM 662 C CA . GLU A 1 83 ? 4.903 11.876 -5.178 1.00 92.25 83 GLU A CA 1
ATOM 663 C C . GLU A 1 83 ? 6.274 11.672 -4.518 1.00 92.25 83 GLU A C 1
ATOM 665 O O . GLU A 1 83 ? 7.260 11.401 -5.205 1.00 92.25 83 GLU A O 1
ATOM 670 N N . VAL A 1 84 ? 6.354 11.769 -3.190 1.00 93.50 84 VAL A N 1
ATOM 671 C CA . VAL A 1 84 ? 7.575 11.464 -2.432 1.00 93.50 84 VAL A CA 1
ATOM 672 C C . VAL A 1 84 ? 7.846 9.960 -2.469 1.00 93.50 84 VAL A C 1
ATOM 674 O O . VAL A 1 84 ? 8.962 9.554 -2.791 1.00 93.50 84 VAL A O 1
ATOM 677 N N . VAL A 1 85 ? 6.817 9.140 -2.237 1.00 93.44 85 VAL A N 1
ATOM 678 C CA . VAL A 1 85 ? 6.919 7.670 -2.250 1.00 93.44 85 VAL A CA 1
ATOM 679 C C . VAL A 1 85 ? 7.321 7.166 -3.641 1.00 93.44 85 VAL A C 1
ATOM 681 O O . VAL A 1 85 ? 8.260 6.384 -3.765 1.00 93.44 85 VAL A O 1
ATOM 684 N N . LYS A 1 86 ? 6.714 7.685 -4.718 1.00 93.81 86 LYS A N 1
ATOM 685 C CA . LYS A 1 86 ? 7.111 7.342 -6.099 1.00 93.81 86 LYS A CA 1
ATOM 686 C C . LYS A 1 86 ? 8.575 7.680 -6.386 1.00 93.81 86 LYS A C 1
ATOM 688 O O . LYS A 1 86 ? 9.297 6.866 -6.957 1.00 93.81 86 LYS A O 1
ATOM 693 N N . LYS A 1 87 ? 9.034 8.874 -5.990 1.00 93.81 87 LYS A N 1
ATOM 694 C CA . LYS A 1 87 ? 10.439 9.285 -6.176 1.00 93.81 87 LYS A CA 1
ATOM 695 C C . LYS A 1 87 ? 11.398 8.376 -5.417 1.00 93.81 87 LYS A C 1
ATOM 697 O O . LYS A 1 87 ? 12.453 8.038 -5.953 1.00 93.81 87 LYS A O 1
ATOM 702 N N . ARG A 1 88 ? 11.028 7.976 -4.200 1.00 94.06 88 ARG A N 1
ATOM 703 C CA . ARG A 1 88 ? 11.789 7.018 -3.399 1.00 94.06 88 ARG A CA 1
ATOM 704 C C . ARG A 1 88 ? 11.882 5.663 -4.101 1.00 94.06 88 ARG A C 1
ATOM 706 O O . ARG A 1 88 ? 12.996 5.186 -4.285 1.00 94.06 88 ARG A O 1
ATOM 713 N N . ALA A 1 89 ? 10.767 5.117 -4.589 1.00 93.75 89 ALA A N 1
ATOM 714 C CA . ALA A 1 89 ? 10.753 3.862 -5.343 1.00 93.75 89 ALA A CA 1
ATOM 715 C C . ALA A 1 89 ? 11.696 3.905 -6.554 1.00 93.75 89 ALA A C 1
ATOM 717 O O . ALA A 1 89 ? 12.548 3.035 -6.714 1.00 93.75 89 ALA A O 1
ATOM 718 N N . VAL A 1 90 ? 11.627 4.970 -7.361 1.00 94.12 90 VAL A N 1
ATOM 719 C CA . VAL A 1 90 ? 12.541 5.159 -8.501 1.00 94.12 90 VAL A CA 1
ATOM 720 C C . VAL A 1 90 ? 14.004 5.187 -8.047 1.00 94.12 90 VAL A C 1
ATOM 722 O O . VAL A 1 90 ? 14.864 4.611 -8.715 1.00 94.12 90 VAL A O 1
ATOM 725 N N . SER A 1 91 ? 14.300 5.847 -6.924 1.00 93.25 91 SER A N 1
ATOM 726 C CA . SER A 1 91 ? 15.655 5.937 -6.374 1.00 93.25 91 SER A CA 1
ATOM 727 C C . SER A 1 91 ? 16.186 4.582 -5.899 1.00 93.25 91 SER A C 1
ATOM 729 O O . SER A 1 91 ? 17.322 4.238 -6.224 1.00 93.25 91 SER A O 1
ATOM 731 N N . GLU A 1 92 ? 15.387 3.811 -5.160 1.00 93.69 92 GLU A N 1
ATOM 732 C CA . GLU A 1 92 ? 15.785 2.496 -4.642 1.00 93.69 92 GLU A CA 1
ATOM 733 C C . GLU A 1 92 ? 15.989 1.487 -5.782 1.00 93.69 92 GLU A C 1
ATOM 735 O O . GLU A 1 92 ? 17.027 0.832 -5.849 1.00 93.69 92 GLU A O 1
ATOM 740 N N . ILE A 1 93 ? 15.086 1.457 -6.768 1.00 92.62 93 ILE A N 1
ATOM 741 C CA . ILE A 1 93 ? 15.224 0.595 -7.954 1.00 92.62 93 ILE A CA 1
ATOM 742 C C . ILE A 1 93 ? 16.459 0.974 -8.770 1.00 92.62 93 ILE A C 1
ATOM 744 O O . ILE A 1 93 ? 17.182 0.103 -9.254 1.00 92.62 93 ILE A O 1
ATOM 748 N N . SER A 1 94 ? 16.731 2.275 -8.913 1.00 91.62 94 SER A N 1
ATOM 749 C CA . SER A 1 94 ? 17.938 2.742 -9.603 1.00 91.62 94 SER A CA 1
ATOM 750 C C . SER A 1 94 ? 19.205 2.252 -8.898 1.00 91.62 94 SER A C 1
ATOM 752 O O . SER A 1 94 ? 20.156 1.853 -9.567 1.00 91.62 94 SER A O 1
ATOM 754 N N . ALA A 1 95 ? 19.221 2.251 -7.561 1.00 91.25 95 ALA A N 1
ATOM 755 C CA . ALA A 1 95 ? 20.345 1.739 -6.783 1.00 91.25 95 ALA A CA 1
ATOM 756 C C . ALA A 1 95 ? 20.540 0.223 -6.981 1.00 91.25 95 ALA A C 1
ATOM 758 O O . ALA A 1 95 ? 21.666 -0.210 -7.224 1.00 91.25 95 ALA A O 1
ATOM 759 N N . LEU A 1 96 ? 19.453 -0.559 -6.972 1.00 89.31 96 LEU A N 1
ATOM 760 C CA . LEU A 1 96 ? 19.477 -2.014 -7.194 1.00 89.31 96 LEU A CA 1
ATOM 761 C C . LEU A 1 96 ? 19.915 -2.404 -8.617 1.00 89.31 96 LEU A C 1
ATOM 763 O O . LEU A 1 96 ? 20.654 -3.370 -8.817 1.00 89.31 96 LEU A O 1
ATOM 767 N N . CYS A 1 97 ? 19.504 -1.637 -9.629 1.00 85.50 97 CYS A N 1
ATOM 768 C CA . CYS A 1 97 ? 19.942 -1.866 -11.008 1.00 85.50 97 CYS A CA 1
ATOM 769 C C . CYS A 1 97 ? 21.460 -1.661 -11.163 1.00 85.50 97 CYS A C 1
ATOM 771 O O . CYS A 1 97 ? 22.125 -2.403 -11.890 1.00 85.50 97 CYS A O 1
ATOM 773 N N . ASN A 1 98 ? 22.019 -0.672 -10.461 1.00 80.75 98 ASN A N 1
ATOM 774 C CA . ASN A 1 98 ? 23.446 -0.372 -10.529 1.00 80.75 98 ASN A CA 1
ATOM 775 C C . ASN A 1 98 ? 24.294 -1.444 -9.825 1.00 80.75 98 ASN A C 1
ATOM 777 O O . ASN A 1 98 ? 25.318 -1.841 -10.374 1.00 80.75 98 ASN A O 1
ATOM 781 N N . SER A 1 99 ? 23.855 -1.966 -8.673 1.00 73.19 99 SER A N 1
ATOM 782 C CA . SER A 1 99 ? 24.589 -3.017 -7.945 1.00 73.19 99 SER A CA 1
ATOM 783 C C . SER A 1 99 ? 24.631 -4.349 -8.700 1.00 73.19 99 SER A C 1
ATOM 785 O O . SER A 1 99 ? 25.659 -5.019 -8.723 1.00 73.19 99 SER A O 1
ATOM 787 N N . THR A 1 100 ? 23.552 -4.707 -9.401 1.00 59.88 100 THR A N 1
ATOM 788 C CA . THR A 1 100 ? 23.467 -5.967 -10.165 1.00 59.88 100 THR A CA 1
ATOM 789 C C . THR A 1 100 ? 24.420 -5.993 -11.375 1.00 59.88 100 THR A C 1
ATOM 791 O O . THR A 1 100 ? 24.769 -7.058 -11.882 1.00 59.88 100 THR A O 1
ATOM 794 N N . THR A 1 101 ? 24.884 -4.827 -11.840 1.00 57.22 101 THR A N 1
ATOM 795 C CA . THR A 1 101 ? 25.805 -4.724 -12.987 1.00 57.22 101 THR A CA 1
ATOM 796 C C . THR A 1 101 ? 27.257 -5.061 -12.606 1.00 57.22 101 THR A C 1
ATOM 798 O O . THR A 1 101 ? 28.043 -5.432 -13.476 1.00 57.22 101 THR A O 1
ATOM 801 N N . GLU A 1 102 ? 27.623 -4.994 -11.320 1.00 48.69 102 GLU A N 1
ATOM 802 C CA . GLU A 1 102 ? 28.997 -5.242 -10.853 1.00 48.69 102 GLU A CA 1
ATOM 803 C C . GLU A 1 102 ? 29.299 -6.729 -10.563 1.00 48.69 102 GLU A C 1
ATOM 805 O O . GLU A 1 102 ? 30.465 -7.122 -10.563 1.00 48.69 102 GLU A O 1
ATOM 810 N N . GLU A 1 103 ? 28.283 -7.588 -10.403 1.00 44.91 103 GLU A N 1
ATOM 811 C CA . GLU A 1 103 ? 28.467 -9.020 -10.087 1.00 44.91 103 GLU A CA 1
ATOM 812 C C . GLU A 1 103 ? 28.466 -9.961 -11.310 1.00 44.91 103 GLU A C 1
ATOM 814 O O . GLU A 1 103 ? 28.735 -11.160 -11.188 1.00 44.91 103 GLU A O 1
ATOM 819 N N . ALA A 1 104 ? 28.238 -9.448 -12.523 1.00 39.59 104 ALA A N 1
ATOM 820 C CA . ALA A 1 104 ? 28.299 -10.247 -13.749 1.00 39.59 104 ALA A CA 1
ATOM 821 C C . ALA A 1 104 ? 29.748 -10.397 -14.258 1.00 39.59 104 ALA A C 1
ATOM 823 O O . ALA A 1 104 ? 30.162 -9.777 -15.239 1.00 39.59 104 ALA A O 1
ATOM 824 N N . GLY A 1 105 ? 30.533 -11.249 -13.595 1.00 32.88 105 GLY A N 1
ATOM 825 C CA . GLY A 1 105 ? 31.828 -11.705 -14.108 1.00 32.88 105 GLY A CA 1
ATOM 826 C C . GLY A 1 105 ? 31.693 -12.415 -15.472 1.00 32.88 105 GLY A C 1
ATOM 827 O O . GLY A 1 105 ? 30.683 -13.080 -15.729 1.00 32.88 105 GLY A O 1
ATOM 828 N N . PRO A 1 106 ? 32.690 -12.311 -16.373 1.00 37.88 106 PRO A N 1
ATOM 829 C CA . PRO A 1 106 ? 32.601 -12.866 -17.720 1.00 37.88 106 PRO A CA 1
ATOM 830 C C . PRO A 1 106 ? 32.654 -14.399 -17.684 1.00 37.88 106 PRO A C 1
ATOM 832 O O . PRO A 1 106 ? 33.724 -15.005 -17.652 1.00 37.88 106 PRO A O 1
ATOM 835 N N . SER A 1 107 ? 31.489 -15.048 -17.730 1.00 31.80 107 SER A N 1
ATOM 836 C CA . SER A 1 107 ? 31.405 -16.476 -18.043 1.00 31.80 107 SER A CA 1
ATOM 837 C C . SER A 1 107 ? 31.658 -16.680 -19.534 1.00 31.80 107 SER A C 1
ATOM 839 O O . SER A 1 107 ? 30.768 -16.534 -20.371 1.00 31.80 107 SER A O 1
ATOM 841 N N . ALA A 1 108 ? 32.901 -17.024 -19.863 1.00 39.97 108 ALA A N 1
ATOM 842 C CA . ALA A 1 108 ? 33.251 -17.634 -21.133 1.00 39.97 108 ALA A CA 1
ATOM 843 C C . ALA A 1 108 ? 32.541 -18.993 -21.239 1.00 39.97 108 ALA A C 1
ATOM 845 O O . ALA A 1 108 ? 32.878 -19.928 -20.515 1.00 39.97 108 ALA A O 1
ATOM 846 N N . VAL A 1 109 ? 31.572 -19.113 -22.148 1.00 34.19 109 VAL A N 1
ATOM 847 C CA . VAL A 1 109 ? 31.006 -20.410 -22.531 1.00 34.19 109 VAL A CA 1
ATOM 848 C C . VAL A 1 109 ? 31.155 -20.590 -24.032 1.00 34.19 109 VAL A C 1
ATOM 850 O O . VAL A 1 109 ? 30.824 -19.723 -24.837 1.00 34.19 109 VAL A O 1
ATOM 853 N N . GLN A 1 110 ? 31.742 -21.737 -24.345 1.00 33.91 110 GLN A N 1
ATOM 854 C CA . GLN A 1 110 ? 32.243 -22.179 -25.629 1.00 33.91 110 GLN A CA 1
ATOM 855 C C . GLN A 1 110 ? 31.166 -22.301 -26.709 1.00 33.91 110 GLN A C 1
ATOM 857 O O . GLN A 1 110 ? 30.028 -22.710 -26.484 1.00 33.91 110 GLN A O 1
ATOM 862 N N . GLU A 1 111 ? 31.637 -22.000 -27.911 1.00 39.12 111 GLU A N 1
ATOM 863 C CA . GLU A 1 111 ? 31.100 -22.317 -29.223 1.00 39.12 111 GLU A CA 1
ATOM 864 C C . GLU A 1 111 ? 30.554 -23.755 -29.306 1.00 39.12 111 GLU A C 1
ATOM 866 O O . GLU A 1 111 ? 31.283 -24.725 -29.113 1.00 39.12 111 GLU A O 1
ATOM 871 N N . ASN A 1 112 ? 29.265 -23.899 -29.627 1.00 34.72 112 ASN A N 1
ATOM 872 C CA . ASN A 1 112 ? 28.714 -25.138 -30.169 1.00 34.72 112 ASN A CA 1
ATOM 873 C C . ASN A 1 112 ? 27.651 -24.825 -31.233 1.00 34.72 112 ASN A C 1
ATOM 875 O O . ASN A 1 112 ? 26.742 -24.016 -31.052 1.00 34.72 112 ASN A O 1
ATOM 879 N N . THR A 1 113 ? 27.829 -25.471 -32.381 1.00 39.41 113 THR A N 1
ATOM 880 C CA . THR A 1 113 ? 27.136 -25.309 -33.667 1.00 39.41 113 THR A CA 1
ATOM 881 C C . THR A 1 113 ? 25.599 -25.421 -33.604 1.00 39.41 113 THR A C 1
ATOM 883 O O . THR A 1 113 ? 25.082 -26.230 -32.832 1.00 39.41 113 THR A O 1
ATOM 886 N N . PRO A 1 114 ? 24.834 -24.705 -34.458 1.00 47.31 114 PRO A N 1
ATOM 887 C CA . PRO A 1 114 ? 23.371 -24.705 -34.398 1.00 47.31 114 PRO A CA 1
ATOM 888 C C . PRO A 1 114 ? 22.733 -25.935 -35.081 1.00 47.31 114 PRO A C 1
ATOM 890 O O . PRO A 1 114 ? 23.037 -26.211 -36.246 1.00 47.31 114 PRO A O 1
ATOM 893 N N . PRO A 1 115 ? 21.761 -26.625 -34.448 1.00 50.94 115 PRO A N 1
ATOM 894 C CA . PRO A 1 115 ? 20.906 -27.573 -35.147 1.00 50.94 115 PRO A CA 1
ATOM 895 C C . PRO A 1 115 ? 19.854 -26.836 -35.994 1.00 50.94 115 PRO A C 1
ATOM 897 O O . PRO A 1 115 ? 19.415 -25.725 -35.683 1.00 50.94 115 PRO A O 1
ATOM 900 N N . LYS A 1 116 ? 19.462 -27.471 -37.104 1.00 57.22 116 LYS A N 1
ATOM 901 C CA . LYS A 1 116 ? 18.565 -26.954 -38.152 1.00 57.22 116 LYS A CA 1
ATOM 902 C C . LYS A 1 116 ? 17.272 -26.367 -37.558 1.00 57.22 116 LYS A C 1
ATOM 904 O O . LYS A 1 116 ? 16.438 -27.089 -37.017 1.00 57.22 116 LYS A O 1
ATOM 909 N N . LYS A 1 117 ? 17.099 -2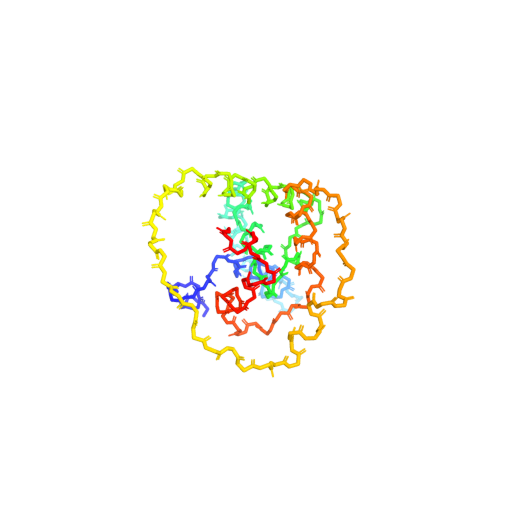5.046 -37.682 1.00 59.28 117 LYS A N 1
ATOM 910 C CA . LYS A 1 117 ? 15.937 -24.306 -37.165 1.00 59.28 117 LYS A CA 1
ATOM 911 C C . LYS A 1 117 ? 14.701 -24.598 -38.021 1.00 59.28 117 LYS A C 1
ATOM 913 O O . LYS A 1 117 ? 14.705 -24.331 -39.221 1.00 59.28 117 LYS A O 1
ATOM 918 N N . LYS A 1 118 ? 13.624 -25.095 -37.403 1.00 60.75 118 LYS A N 1
ATOM 919 C CA . LYS A 1 118 ? 12.276 -25.059 -37.996 1.00 60.75 118 LYS A CA 1
ATOM 920 C C . LYS A 1 118 ? 11.916 -23.587 -38.241 1.00 60.75 118 LYS A C 1
ATOM 922 O O . LYS A 1 118 ? 11.996 -22.791 -37.306 1.00 60.75 118 LYS A O 1
ATOM 927 N N . MET A 1 119 ? 11.556 -23.208 -39.471 1.00 59.59 119 MET A N 1
ATOM 928 C CA . MET A 1 119 ? 11.034 -21.863 -39.734 1.00 59.59 119 MET A CA 1
ATOM 929 C C . MET A 1 119 ? 9.697 -21.715 -39.013 1.00 59.59 119 MET A C 1
ATOM 931 O O . MET A 1 119 ? 8.699 -22.311 -39.403 1.00 59.59 119 MET A O 1
ATOM 935 N N . THR A 1 120 ? 9.690 -20.942 -37.936 1.00 70.00 120 THR A N 1
ATOM 936 C CA . THR A 1 120 ? 8.465 -20.507 -37.271 1.00 70.00 120 THR A CA 1
ATOM 937 C C . THR A 1 120 ? 7.994 -19.200 -37.904 1.00 70.00 120 THR A C 1
ATOM 939 O O . THR A 1 120 ? 8.803 -18.432 -38.430 1.00 70.00 120 THR A O 1
ATOM 942 N N . LEU A 1 121 ? 6.694 -18.906 -37.823 1.00 70.50 121 LEU A N 1
ATOM 943 C CA . LEU A 1 121 ? 6.135 -17.605 -38.227 1.00 70.50 121 LEU A CA 1
ATOM 944 C C . LEU A 1 121 ? 6.887 -16.425 -37.579 1.00 70.50 121 LEU A C 1
ATOM 946 O O . LEU A 1 121 ? 7.100 -15.398 -38.217 1.00 70.50 121 LEU A O 1
ATOM 950 N N . GLY A 1 122 ? 7.407 -16.606 -36.358 1.00 67.62 122 GLY A N 1
ATOM 951 C CA . GLY A 1 122 ? 8.249 -15.622 -35.670 1.00 67.62 122 GLY A CA 1
ATOM 952 C C . GLY A 1 122 ? 9.533 -15.230 -36.418 1.00 67.62 122 GLY A C 1
ATOM 953 O O . GLY A 1 122 ? 10.026 -14.118 -36.241 1.00 67.62 122 GLY A O 1
ATOM 954 N N . ALA A 1 123 ? 10.071 -16.093 -37.287 1.00 70.25 123 ALA A N 1
ATOM 955 C CA . ALA A 1 123 ? 11.238 -15.772 -38.111 1.00 70.25 123 ALA A CA 1
ATOM 956 C C . ALA A 1 123 ? 10.917 -14.774 -39.241 1.00 70.25 123 ALA A C 1
ATOM 958 O O . ALA A 1 123 ? 11.803 -14.026 -39.653 1.00 70.25 123 ALA A O 1
ATOM 959 N N . PHE A 1 124 ? 9.666 -14.727 -39.714 1.00 67.88 124 PHE A N 1
ATOM 960 C CA . PHE A 1 124 ? 9.227 -13.774 -40.737 1.00 67.88 124 PHE A CA 1
ATOM 961 C C . PHE A 1 124 ? 9.061 -12.367 -40.155 1.00 67.88 124 PHE A C 1
ATOM 963 O O . PHE A 1 124 ? 9.578 -11.411 -40.728 1.00 67.88 124 PHE A O 1
ATOM 970 N N . PHE A 1 125 ? 8.450 -12.249 -38.972 1.00 71.75 125 PHE A N 1
ATOM 971 C CA . PHE A 1 125 ? 8.248 -10.956 -38.307 1.00 71.75 125 PHE A CA 1
ATOM 972 C C . PHE A 1 125 ? 9.560 -10.279 -37.881 1.00 71.75 125 PHE A C 1
ATOM 974 O O . PHE A 1 125 ? 9.684 -9.061 -37.979 1.00 71.75 125 PHE A O 1
ATOM 981 N N . LYS A 1 126 ? 10.585 -11.050 -37.486 1.00 62.97 126 LYS A N 1
ATOM 982 C CA . LYS A 1 126 ? 11.920 -10.502 -37.166 1.00 62.97 126 LYS A CA 1
ATOM 983 C C . LYS A 1 126 ? 12.633 -9.884 -38.372 1.00 62.97 126 LYS A C 1
ATOM 985 O O . LYS A 1 126 ? 13.501 -9.042 -38.187 1.00 62.97 126 LYS A O 1
ATOM 990 N N . LYS A 1 127 ? 12.293 -10.313 -39.592 1.00 56.97 127 LYS A N 1
ATOM 991 C CA . LYS A 1 127 ? 12.919 -9.833 -40.832 1.00 56.97 127 LYS A CA 1
ATOM 992 C C . LYS A 1 127 ? 12.253 -8.563 -41.377 1.00 56.97 127 LYS A C 1
ATOM 994 O O . LYS A 1 127 ? 12.879 -7.849 -42.151 1.00 56.97 127 LYS A O 1
ATOM 999 N N . SER A 1 128 ? 11.006 -8.295 -40.984 1.00 53.12 128 SER A N 1
ATOM 1000 C CA . SER A 1 128 ? 10.223 -7.133 -41.425 1.00 53.12 128 SER A CA 1
ATOM 1001 C C . SER A 1 128 ? 10.101 -6.029 -40.377 1.00 53.12 128 SER A C 1
ATOM 1003 O O . SER A 1 128 ? 9.565 -4.971 -40.693 1.00 53.12 128 SER A O 1
ATOM 1005 N N . ALA A 1 129 ? 10.537 -6.263 -39.136 1.00 50.56 129 ALA A N 1
ATOM 1006 C CA . ALA A 1 129 ? 10.508 -5.239 -38.103 1.00 50.56 129 ALA A CA 1
ATOM 1007 C C . ALA A 1 129 ? 11.465 -4.098 -38.498 1.00 50.56 129 ALA A C 1
ATOM 1009 O O . ALA A 1 129 ? 12.665 -4.348 -38.647 1.00 50.56 129 ALA A O 1
ATOM 1010 N N . PRO A 1 130 ? 10.978 -2.855 -38.672 1.00 50.19 130 PRO A N 1
ATOM 1011 C CA . PRO A 1 130 ? 11.867 -1.713 -38.753 1.00 50.19 130 PRO A CA 1
ATOM 1012 C C . PRO A 1 130 ? 12.659 -1.680 -37.448 1.00 50.19 130 PRO A C 1
ATOM 1014 O O . PRO A 1 130 ? 12.060 -1.666 -36.369 1.00 50.19 130 PRO A O 1
ATOM 1017 N N . SER A 1 131 ? 13.991 -1.687 -37.540 1.00 50.16 131 SER A N 1
ATOM 1018 C CA . SER A 1 131 ? 14.858 -1.355 -36.412 1.00 50.16 131 SER A CA 1
ATOM 1019 C C . SER A 1 131 ? 14.507 0.060 -35.983 1.00 50.16 131 SER A C 1
ATOM 1021 O O . SER A 1 131 ? 15.040 1.038 -36.505 1.00 50.16 131 SER A O 1
ATOM 1023 N N . THR A 1 132 ? 13.549 0.170 -35.069 1.00 46.97 132 THR A N 1
ATOM 1024 C CA . THR A 1 132 ? 13.237 1.424 -34.413 1.00 46.97 132 THR A CA 1
ATOM 1025 C C . THR A 1 132 ? 14.463 1.697 -33.568 1.00 46.97 132 THR A C 1
ATOM 1027 O O . THR A 1 132 ? 14.665 1.067 -32.532 1.00 46.97 132 THR A O 1
ATOM 1030 N N . MET A 1 133 ? 15.338 2.568 -34.070 1.00 47.62 133 MET A N 1
ATOM 1031 C CA . MET A 1 133 ? 16.389 3.179 -33.274 1.00 47.62 133 MET A CA 1
ATOM 1032 C C . MET A 1 133 ? 15.692 4.054 -32.234 1.00 47.62 133 MET A C 1
ATOM 1034 O O . MET A 1 133 ? 15.570 5.265 -32.389 1.00 47.62 133 MET A O 1
ATOM 1038 N N . LEU A 1 134 ? 15.150 3.409 -31.201 1.00 54.84 134 LEU A N 1
ATOM 1039 C CA . LEU A 1 134 ? 14.751 4.074 -29.980 1.00 54.84 134 LEU A CA 1
ATOM 1040 C C . LEU A 1 134 ? 16.031 4.697 -29.441 1.00 54.84 134 LEU A C 1
ATOM 1042 O O . LEU A 1 134 ? 17.030 4.007 -29.223 1.00 54.84 134 LEU A O 1
ATOM 1046 N N . HIS A 1 135 ? 16.021 6.019 -29.308 1.00 52.22 135 HIS A N 1
ATOM 1047 C CA . HIS A 1 135 ? 17.081 6.744 -28.628 1.00 52.22 135 HIS A CA 1
ATOM 1048 C C . HIS A 1 135 ? 17.382 6.038 -27.295 1.00 52.22 135 HIS A C 1
ATOM 1050 O O . HIS A 1 135 ? 16.426 5.584 -26.657 1.00 52.22 135 HIS A O 1
ATOM 1056 N N . PRO A 1 136 ? 18.652 5.910 -26.863 1.00 59.59 136 PRO A N 1
ATOM 1057 C CA . PRO A 1 136 ? 18.963 5.289 -25.583 1.00 59.59 136 PRO A CA 1
ATOM 1058 C C . PRO A 1 136 ? 18.282 6.090 -24.469 1.00 59.59 136 PRO A C 1
ATOM 1060 O O . PRO A 1 136 ? 18.751 7.148 -24.057 1.00 59.59 136 PRO A O 1
ATOM 1063 N N . GLN A 1 137 ? 17.117 5.621 -24.031 1.00 69.06 137 GLN A N 1
ATOM 1064 C CA . GLN A 1 137 ? 16.396 6.218 -22.923 1.00 69.06 137 GLN A CA 1
ATOM 1065 C C . GLN A 1 137 ? 17.209 5.954 -21.657 1.00 69.06 137 GLN A C 1
ATOM 1067 O O . GLN A 1 137 ? 17.728 4.848 -21.475 1.00 69.06 137 GLN A O 1
ATOM 1072 N N . SER A 1 138 ? 17.338 6.968 -20.799 1.00 85.06 138 SER A N 1
ATOM 1073 C CA . SER A 1 138 ? 18.056 6.802 -19.537 1.00 85.06 138 SER A CA 1
ATOM 1074 C C . SER A 1 138 ? 17.396 5.706 -18.695 1.00 85.06 138 SER A C 1
ATOM 1076 O O . SER A 1 138 ? 16.172 5.545 -18.727 1.00 85.06 138 SER A O 1
ATOM 1078 N N . GLU A 1 139 ? 18.194 4.963 -17.929 1.00 86.94 139 GLU A N 1
ATOM 1079 C CA . GLU A 1 139 ? 17.692 3.902 -17.049 1.00 86.94 139 GLU A CA 1
ATOM 1080 C C . GLU A 1 139 ? 16.630 4.424 -16.074 1.00 86.94 139 GLU A C 1
ATOM 1082 O O . GLU A 1 139 ? 15.594 3.789 -15.885 1.00 86.94 139 GLU A O 1
ATOM 1087 N N . LYS A 1 140 ? 16.825 5.639 -15.554 1.00 89.25 140 LYS A N 1
ATOM 1088 C CA . LYS A 1 140 ? 15.850 6.316 -14.698 1.00 89.25 140 LYS A CA 1
ATOM 1089 C C . LYS A 1 140 ? 14.497 6.489 -15.389 1.00 89.25 140 LYS A C 1
ATOM 1091 O O . LYS A 1 140 ? 13.468 6.153 -14.815 1.00 89.25 140 LYS A O 1
ATOM 1096 N N . THR A 1 141 ? 14.485 6.958 -16.635 1.00 90.88 141 THR A N 1
ATOM 1097 C CA . THR A 1 141 ? 13.227 7.190 -17.363 1.00 90.88 141 THR A CA 1
ATOM 1098 C C . THR A 1 141 ? 12.512 5.873 -17.688 1.00 90.88 141 THR A C 1
ATOM 1100 O O . THR A 1 141 ? 11.285 5.841 -17.746 1.00 90.88 141 THR A O 1
ATOM 1103 N N . LYS A 1 142 ? 13.249 4.770 -17.870 1.00 91.75 142 LYS A N 1
ATOM 1104 C CA . LYS A 1 142 ? 12.645 3.438 -18.025 1.00 91.75 142 LYS A CA 1
ATOM 1105 C C . LYS A 1 142 ? 11.964 2.983 -16.731 1.00 91.75 142 LYS A C 1
ATOM 1107 O O . LYS A 1 142 ? 10.827 2.539 -16.801 1.00 91.75 142 LYS A O 1
ATOM 1112 N N . ILE A 1 143 ? 12.610 3.173 -15.573 1.00 93.19 143 ILE A N 1
ATOM 1113 C CA . ILE A 1 143 ? 12.014 2.882 -14.253 1.00 93.19 143 ILE A CA 1
ATOM 1114 C C . ILE A 1 143 ? 10.746 3.715 -14.040 1.00 93.19 143 ILE A C 1
ATOM 1116 O O . ILE A 1 143 ? 9.716 3.180 -13.651 1.00 93.19 143 ILE A O 1
ATOM 1120 N N . GLU A 1 144 ? 10.797 5.015 -14.339 1.00 93.88 144 GLU A N 1
ATOM 1121 C CA . GLU A 1 144 ? 9.633 5.905 -14.225 1.00 93.88 144 GLU A CA 1
ATOM 1122 C C . GLU A 1 144 ? 8.474 5.453 -15.125 1.00 93.88 144 GLU A C 1
ATOM 1124 O O . GLU A 1 144 ? 7.324 5.451 -14.692 1.00 93.88 144 GLU A O 1
ATOM 1129 N N . THR A 1 145 ? 8.771 5.031 -16.359 1.00 94.06 145 THR A N 1
ATOM 1130 C CA . THR A 1 145 ? 7.759 4.529 -17.305 1.00 94.06 145 THR A CA 1
ATOM 1131 C C . THR A 1 145 ? 7.142 3.218 -16.817 1.00 94.06 145 THR A C 1
ATOM 1133 O O . THR A 1 145 ? 5.931 3.023 -16.909 1.00 94.06 145 THR A O 1
ATOM 1136 N N . GLU A 1 146 ? 7.969 2.325 -16.283 1.00 95.00 146 GLU A N 1
ATOM 1137 C CA . GLU A 1 146 ? 7.558 1.034 -15.741 1.00 95.00 146 GLU A CA 1
ATOM 1138 C C . GLU A 1 146 ? 6.664 1.204 -14.507 1.00 95.00 146 GLU A C 1
ATOM 1140 O O . GLU A 1 146 ? 5.562 0.659 -14.476 1.00 95.00 146 GLU A O 1
ATOM 1145 N N . LEU A 1 147 ? 7.072 2.054 -13.556 1.00 94.69 147 LEU A N 1
ATOM 1146 C CA . LEU A 1 147 ? 6.267 2.414 -12.389 1.00 94.69 147 LEU A CA 1
ATOM 1147 C C . LEU A 1 147 ? 4.941 3.062 -12.804 1.00 94.69 147 LEU A C 1
ATOM 1149 O O . LEU A 1 147 ? 3.892 2.698 -12.284 1.00 94.69 147 LEU A O 1
ATOM 1153 N N . ALA A 1 148 ? 4.960 3.993 -13.762 1.00 94.31 148 ALA A N 1
ATOM 1154 C CA . ALA A 1 148 ? 3.736 4.614 -14.262 1.00 94.31 148 ALA A CA 1
ATOM 1155 C C . ALA A 1 148 ? 2.793 3.591 -14.914 1.00 94.31 148 ALA A C 1
ATOM 1157 O O . ALA A 1 148 ? 1.585 3.676 -14.730 1.00 94.31 148 ALA A O 1
ATOM 1158 N N . THR A 1 149 ? 3.338 2.616 -15.645 1.00 94.56 149 THR A N 1
ATOM 1159 C CA . THR A 1 149 ? 2.552 1.546 -16.276 1.00 94.56 149 THR A CA 1
ATOM 1160 C C . THR A 1 149 ? 1.940 0.621 -15.230 1.00 94.56 149 THR A C 1
ATOM 1162 O O . THR A 1 149 ? 0.766 0.284 -15.334 1.00 94.56 149 THR A O 1
ATOM 1165 N N . TYR A 1 150 ? 2.712 0.250 -14.209 1.00 95.00 150 TYR A N 1
ATOM 1166 C CA . TYR A 1 150 ? 2.242 -0.555 -13.085 1.00 95.00 150 TYR A CA 1
ATOM 1167 C C . TYR A 1 150 ? 1.074 0.119 -12.354 1.00 95.00 150 TYR A C 1
ATOM 1169 O O . TYR A 1 150 ? 0.032 -0.497 -12.181 1.00 95.00 150 TYR A O 1
ATOM 1177 N N . LEU A 1 151 ? 1.185 1.415 -12.045 1.00 93.50 151 LEU A N 1
ATOM 1178 C CA . LEU A 1 151 ? 0.124 2.170 -11.362 1.00 93.50 151 LEU A CA 1
ATOM 1179 C C . LEU A 1 151 ? -1.157 2.380 -12.193 1.00 93.50 151 LEU A C 1
ATOM 1181 O O . LEU A 1 151 ? -2.139 2.898 -11.668 1.00 93.50 151 LEU A O 1
ATOM 1185 N N . LEU A 1 152 ? -1.151 2.030 -13.483 1.00 93.12 152 LEU A N 1
ATOM 1186 C CA . LEU A 1 152 ? -2.345 2.027 -14.335 1.00 93.12 152 LEU A CA 1
ATOM 1187 C C . LEU A 1 152 ? -3.051 0.665 -14.359 1.00 93.12 152 LEU A C 1
ATOM 1189 O O . LEU A 1 152 ? -4.143 0.562 -14.925 1.00 93.12 152 LEU A O 1
ATOM 1193 N N . ILE A 1 153 ? -2.438 -0.381 -13.798 1.00 91.88 153 ILE A N 1
ATOM 1194 C CA . ILE A 1 153 ? -3.055 -1.701 -13.708 1.00 91.88 153 ILE A CA 1
ATOM 1195 C C . ILE A 1 153 ? -4.188 -1.646 -12.673 1.00 91.88 153 ILE A C 1
ATOM 1197 O O . ILE A 1 153 ? -4.005 -1.068 -11.603 1.00 91.88 153 ILE A O 1
ATOM 1201 N N . PRO A 1 154 ? -5.362 -2.234 -12.966 1.00 89.88 154 PRO A N 1
ATOM 1202 C CA . PRO A 1 154 ? -6.421 -2.374 -11.975 1.00 89.88 154 PRO A CA 1
ATOM 1203 C C . PRO A 1 154 ? -5.962 -3.176 -10.756 1.00 89.88 154 PRO A C 1
ATOM 1205 O O . PRO A 1 154 ? -5.231 -4.156 -10.905 1.00 89.88 154 PRO A O 1
ATOM 1208 N N . ASP A 1 155 ? -6.454 -2.807 -9.576 1.00 90.62 155 ASP A N 1
ATOM 1209 C CA . ASP A 1 155 ? -6.219 -3.578 -8.355 1.00 90.62 155 ASP A CA 1
ATOM 1210 C C . ASP A 1 155 ? -6.653 -5.039 -8.556 1.00 90.62 155 ASP A C 1
ATOM 1212 O O . ASP A 1 155 ? -7.713 -5.322 -9.127 1.00 90.62 155 ASP A O 1
ATOM 1216 N N . ILE A 1 156 ? -5.812 -5.973 -8.115 1.00 90.81 156 ILE A N 1
ATOM 1217 C CA . ILE A 1 156 ? -6.109 -7.406 -8.215 1.00 90.81 156 ILE A CA 1
ATOM 1218 C C . ILE A 1 156 ? -6.982 -7.882 -7.049 1.00 90.81 156 ILE A C 1
ATOM 1220 O O . ILE A 1 156 ? -7.108 -7.206 -6.028 1.00 90.81 156 ILE A O 1
ATOM 1224 N N 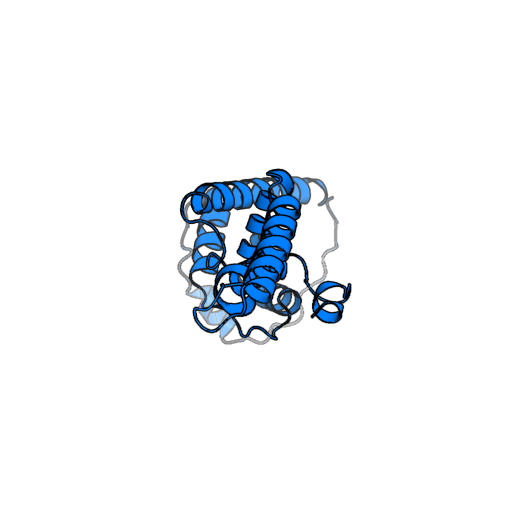. GLU A 1 157 ? -7.555 -9.081 -7.178 1.00 89.94 157 GLU A N 1
ATOM 1225 C CA . GLU A 1 157 ? -8.396 -9.676 -6.133 1.00 89.94 157 GLU A CA 1
ATOM 1226 C C . GLU A 1 157 ? -7.656 -9.742 -4.776 1.00 89.94 157 GLU A C 1
ATOM 1228 O O . GLU A 1 157 ? -6.510 -10.212 -4.746 1.00 89.94 157 GLU A O 1
ATOM 1233 N N . PRO A 1 158 ? -8.291 -9.345 -3.652 1.00 83.62 158 PRO A N 1
ATOM 1234 C CA . PRO A 1 158 ? -7.638 -9.224 -2.339 1.00 83.62 158 PRO A CA 1
ATOM 1235 C C . PRO A 1 158 ? -6.965 -10.505 -1.824 1.00 83.62 158 PRO A C 1
ATOM 1237 O O . PRO A 1 158 ? -5.959 -10.435 -1.109 1.00 83.62 158 PRO A O 1
ATOM 1240 N N . ASP A 1 159 ? -7.510 -11.660 -2.210 1.00 84.06 159 ASP A N 1
ATOM 1241 C CA . ASP A 1 159 ? -7.042 -12.990 -1.807 1.00 84.06 159 ASP A CA 1
ATOM 1242 C C . ASP A 1 159 ? -5.903 -13.527 -2.695 1.00 84.06 159 ASP A C 1
ATOM 1244 O O . ASP A 1 159 ? -5.385 -14.619 -2.456 1.00 84.06 159 ASP A O 1
ATOM 1248 N N . THR A 1 160 ? -5.495 -12.779 -3.726 1.00 86.94 160 THR A N 1
ATOM 1249 C CA . THR A 1 160 ? -4.367 -13.159 -4.585 1.00 86.94 160 THR A CA 1
ATOM 1250 C C . THR A 1 160 ? -3.047 -12.949 -3.852 1.00 86.94 160 THR A C 1
ATOM 1252 O O . THR A 1 160 ? -2.839 -11.905 -3.233 1.00 86.94 160 THR A O 1
ATOM 1255 N N . ASP A 1 161 ? -2.123 -13.906 -3.966 1.00 88.44 161 ASP A N 1
ATOM 1256 C CA . ASP A 1 161 ? -0.761 -13.731 -3.461 1.00 88.44 161 ASP A CA 1
ATOM 1257 C C . ASP A 1 161 ? 0.000 -12.705 -4.331 1.00 88.44 161 ASP A C 1
ATOM 1259 O O . ASP A 1 161 ? 0.255 -12.972 -5.515 1.00 88.44 161 ASP A O 1
ATOM 1263 N N . PRO A 1 162 ? 0.388 -11.538 -3.777 1.00 90.00 162 PRO A N 1
ATOM 1264 C CA . PRO A 1 162 ? 1.105 -10.516 -4.532 1.00 90.00 162 PRO A CA 1
ATOM 1265 C C . PRO A 1 162 ? 2.480 -10.998 -5.021 1.00 90.00 162 PRO A C 1
ATOM 1267 O O . PRO A 1 162 ? 2.944 -10.534 -6.060 1.00 90.00 162 PRO A O 1
ATOM 1270 N N . LEU A 1 163 ? 3.130 -11.952 -4.342 1.00 90.62 163 LEU A N 1
ATOM 1271 C CA . LEU A 1 163 ? 4.431 -12.474 -4.775 1.00 90.62 163 LEU A CA 1
ATOM 1272 C C . LEU A 1 163 ? 4.303 -13.358 -6.013 1.00 90.62 163 LEU A C 1
ATOM 1274 O O . LEU A 1 163 ? 5.137 -13.281 -6.916 1.00 90.62 163 LEU A O 1
ATOM 1278 N N . GLU A 1 164 ? 3.253 -14.174 -6.091 1.00 91.56 164 GLU A N 1
ATOM 1279 C CA . GLU A 1 164 ? 2.956 -14.950 -7.299 1.00 91.56 164 GLU A CA 1
ATOM 1280 C C . GLU A 1 164 ? 2.583 -14.027 -8.464 1.00 91.56 164 GLU A C 1
ATOM 1282 O O . GLU A 1 164 ? 3.012 -14.255 -9.599 1.00 91.56 164 GLU A O 1
ATOM 1287 N N . TRP A 1 165 ? 1.870 -12.929 -8.182 1.00 93.31 165 TRP A N 1
ATOM 1288 C CA . TRP A 1 165 ? 1.602 -11.898 -9.181 1.00 93.31 165 TRP A CA 1
ATOM 1289 C C . TRP A 1 165 ? 2.899 -11.277 -9.713 1.00 93.31 165 TRP A C 1
ATOM 1291 O O . TRP A 1 165 ? 3.091 -11.233 -10.932 1.00 93.31 165 TRP A O 1
ATOM 1301 N N . TRP A 1 166 ? 3.821 -10.873 -8.832 1.00 94.00 166 TRP A N 1
ATOM 1302 C CA . TRP A 1 166 ? 5.115 -10.309 -9.226 1.00 94.00 166 TRP A CA 1
ATOM 1303 C C . TRP A 1 166 ? 5.962 -11.294 -10.031 1.00 94.00 166 TRP A C 1
ATOM 1305 O O . TRP A 1 166 ? 6.521 -10.908 -11.055 1.00 94.00 166 TRP A O 1
ATOM 1315 N N . LYS A 1 167 ? 6.008 -12.576 -9.646 1.00 92.06 167 LYS A N 1
ATOM 1316 C CA . LYS A 1 167 ? 6.715 -13.618 -10.416 1.00 92.06 167 LYS A CA 1
ATOM 1317 C C . LYS A 1 167 ? 6.168 -13.754 -11.835 1.00 92.06 167 LYS A C 1
ATOM 1319 O O . LYS A 1 167 ? 6.943 -13.873 -12.782 1.00 92.06 167 LYS A O 1
ATOM 1324 N N . LEU A 1 168 ? 4.844 -13.721 -11.991 1.00 93.94 168 LEU A N 1
ATOM 1325 C CA . LEU A 1 168 ? 4.192 -13.813 -13.297 1.00 93.94 168 LEU A CA 1
ATOM 1326 C C . LEU A 1 168 ? 4.435 -12.563 -14.159 1.00 93.94 168 LEU A C 1
ATOM 1328 O O . LEU A 1 168 ? 4.607 -12.679 -15.373 1.00 93.94 168 LEU A O 1
ATOM 1332 N N . HIS A 1 169 ? 4.459 -11.379 -13.543 1.00 93.75 169 HIS A N 1
ATOM 1333 C CA . HIS A 1 169 ? 4.573 -10.097 -14.243 1.00 93.75 169 HIS A CA 1
ATOM 1334 C C . HIS A 1 169 ? 6.006 -9.549 -14.314 1.00 93.75 169 HIS A C 1
ATOM 1336 O O . HIS A 1 169 ? 6.223 -8.519 -14.950 1.00 93.75 169 HIS A O 1
ATOM 1342 N N . GLN A 1 170 ? 6.996 -10.260 -13.768 1.00 93.62 170 GLN A N 1
ATOM 1343 C CA . GLN A 1 170 ? 8.422 -9.927 -13.850 1.00 93.62 170 GLN A CA 1
ATOM 1344 C C . GLN A 1 170 ? 8.904 -9.604 -15.280 1.00 93.62 170 GLN A C 1
ATOM 1346 O O . GLN A 1 170 ? 9.648 -8.639 -15.438 1.00 93.62 170 GLN A O 1
ATOM 1351 N N . PRO A 1 171 ? 8.466 -10.302 -16.352 1.00 92.69 171 PRO A N 1
ATOM 1352 C CA . PRO A 1 171 ? 8.856 -9.936 -17.718 1.00 92.69 171 PRO A CA 1
ATOM 1353 C C . PRO A 1 171 ? 8.329 -8.567 -18.176 1.00 92.69 171 PRO A C 1
ATOM 1355 O O . PRO A 1 171 ? 8.926 -7.948 -19.055 1.00 92.69 171 PRO A O 1
ATOM 1358 N N . ASN A 1 172 ? 7.213 -8.111 -17.600 1.00 91.75 172 ASN A N 1
ATOM 1359 C CA . ASN A 1 172 ? 6.598 -6.814 -17.890 1.00 91.75 172 ASN A CA 1
ATOM 1360 C C . ASN A 1 172 ? 7.185 -5.704 -17.008 1.00 91.75 172 ASN A C 1
ATOM 1362 O O . ASN A 1 172 ? 7.285 -4.563 -17.455 1.00 91.75 172 ASN A O 1
ATOM 1366 N N . PHE A 1 173 ? 7.592 -6.059 -15.785 1.00 94.12 173 PHE A N 1
ATOM 1367 C CA . PHE A 1 173 ? 8.145 -5.154 -14.780 1.00 94.12 173 PHE A CA 1
ATOM 1368 C C . PHE A 1 173 ? 9.512 -5.636 -14.260 1.00 94.12 173 PHE A C 1
ATOM 1370 O O . PHE A 1 173 ? 9.650 -5.947 -13.074 1.00 94.12 173 PHE A O 1
ATOM 1377 N N . PRO A 1 174 ? 10.537 -5.734 -15.128 1.00 92.50 174 PRO A N 1
ATOM 1378 C CA . PRO A 1 174 ? 11.816 -6.342 -14.771 1.00 92.50 174 PRO A CA 1
ATOM 1379 C C . PRO A 1 174 ? 12.640 -5.540 -13.758 1.00 92.50 174 PRO A C 1
ATOM 1381 O O . PRO A 1 174 ? 13.580 -6.092 -13.192 1.00 92.50 174 PRO A O 1
ATOM 1384 N N . ARG A 1 175 ? 12.351 -4.249 -13.565 1.00 93.06 175 ARG A N 1
ATOM 1385 C CA . ARG A 1 175 ? 13.074 -3.370 -12.633 1.00 93.06 175 ARG A CA 1
ATOM 1386 C C . ARG A 1 175 ? 12.307 -3.231 -11.330 1.00 93.06 175 ARG A C 1
ATOM 1388 O O . ARG A 1 175 ? 12.904 -3.274 -10.263 1.00 93.06 175 ARG A O 1
ATOM 1395 N N . LEU A 1 176 ? 10.990 -3.073 -11.432 1.00 92.19 176 LEU A N 1
ATOM 1396 C CA . LEU A 1 176 ? 10.077 -2.946 -10.303 1.00 92.19 176 LEU A CA 1
ATOM 1397 C C . LEU A 1 176 ? 10.079 -4.228 -9.461 1.00 92.19 176 LEU A C 1
ATOM 1399 O O . LEU A 1 176 ? 10.075 -4.141 -8.243 1.00 92.19 176 LEU A O 1
ATOM 1403 N N . SER A 1 177 ? 10.191 -5.401 -10.099 1.00 91.75 177 SER A N 1
ATOM 1404 C CA . SER A 1 177 ? 10.254 -6.701 -9.416 1.00 91.75 177 SER A CA 1
ATOM 1405 C C . SER A 1 177 ? 11.538 -6.954 -8.614 1.00 91.75 177 SER A C 1
ATOM 1407 O O . SER A 1 177 ? 11.676 -8.027 -8.033 1.00 91.75 177 SER A O 1
ATOM 1409 N N . LEU A 1 178 ? 12.533 -6.061 -8.690 1.00 88.81 178 LEU A N 1
ATOM 1410 C CA . LEU A 1 178 ? 13.780 -6.181 -7.922 1.00 88.81 178 LEU A CA 1
ATOM 1411 C C . LEU A 1 178 ? 13.644 -5.635 -6.499 1.00 88.81 178 LEU A C 1
ATOM 1413 O O . LEU A 1 178 ? 14.495 -5.936 -5.663 1.00 88.81 178 LEU A O 1
ATOM 1417 N N . LEU A 1 179 ? 12.640 -4.786 -6.279 1.00 84.12 179 LEU A N 1
ATOM 1418 C CA . LEU A 1 179 ? 12.376 -4.090 -5.028 1.00 84.12 179 LEU A CA 1
ATOM 1419 C C . LEU A 1 179 ? 11.562 -4.978 -4.078 1.00 84.12 179 LEU A C 1
ATOM 1421 O O . LEU A 1 179 ? 11.894 -4.981 -2.873 1.00 84.12 179 LEU A O 1
#